Protein AF-A0A7W6LMV1-F1 (afdb_monomer)

Foldseek 3Di:
DPPVVVVVVVVVVVVVPCPDQVLVVVVVVVCVVQPPVRQDPCNVVVSVVSSVVVVDPDDPPPPPVVPPPPDPPPDD

Solvent-accessible surface area (backbone atoms only — not comparable to full-atom values): 4986 Å² total; per-residue (Å²): 144,53,67,68,65,48,52,52,49,53,52,48,49,64,68,63,45,78,72,62,62,65,54,61,52,51,47,56,60,46,51,75,73,48,51,74,96,72,58,59,92,59,52,71,56,54,54,52,52,57,49,55,54,68,78,43,91,73,77,79,79,69,71,72,77,74,69,70,78,69,78,83,77,83,79,130

Radius of gyration: 20.89 Å; Cα contacts (8 Å, |Δi|>4): 12; chains: 1; bounding box: 69×44×25 Å

pLDDT: mean 76.18, std 17.18, range [48.06, 97.06]

Mean predicted aligned error: 14.64 Å

Secondary structure (DSSP, 8-state):
--HHHHHHHHHHHHHHS--S-HHHHHHHHHHHHS-GGGPPTTHHHHHHHHHHHHHS-------GGG----------

Structure (mmCIF, N/CA/C/O backbone):
data_AF-A0A7W6LMV1-F1
#
_entry.id   AF-A0A7W6LMV1-F1
#
loop_
_atom_site.group_PDB
_atom_site.id
_atom_site.type_symbol
_atom_site.label_atom_id
_atom_site.label_alt_id
_atom_site.label_comp_id
_atom_site.label_asym_id
_atom_site.label_entity_id
_atom_site.label_seq_id
_atom_site.pdbx_PDB_ins_code
_atom_site.Cartn_x
_atom_site.Cartn_y
_atom_site.Cartn_z
_atom_site.occupancy
_atom_site.B_iso_or_equiv
_atom_site.auth_seq_id
_atom_site.auth_comp_id
_atom_site.auth_asym_id
_atom_site.auth_atom_id
_atom_site.pdbx_PDB_model_num
ATOM 1 N N . MET A 1 1 ? 26.979 -33.627 5.875 1.00 59.53 1 MET A N 1
ATOM 2 C CA . MET A 1 1 ? 27.112 -32.419 5.022 1.00 59.53 1 MET A CA 1
ATOM 3 C C . MET A 1 1 ? 25.907 -32.270 4.081 1.00 59.53 1 MET A C 1
ATOM 5 O O . MET A 1 1 ? 26.083 -32.078 2.886 1.00 59.53 1 MET A O 1
ATOM 9 N N . THR A 1 2 ? 24.672 -32.363 4.584 1.00 63.81 2 THR A N 1
ATOM 10 C CA . THR A 1 2 ? 23.465 -32.399 3.724 1.00 63.81 2 THR A CA 1
ATOM 11 C C . THR A 1 2 ? 22.249 -31.704 4.336 1.00 63.81 2 THR A C 1
ATOM 13 O O . THR A 1 2 ? 21.438 -31.179 3.580 1.00 63.81 2 THR A O 1
ATOM 16 N N . ASP A 1 3 ? 22.158 -31.631 5.664 1.00 71.38 3 ASP A N 1
ATOM 17 C CA . ASP A 1 3 ? 21.023 -31.036 6.382 1.00 71.38 3 ASP A CA 1
ATOM 18 C C . ASP A 1 3 ? 20.953 -29.504 6.227 1.00 71.38 3 ASP A C 1
ATOM 20 O O . ASP A 1 3 ? 19.933 -28.960 5.805 1.00 71.38 3 ASP A O 1
ATOM 24 N N . ASP A 1 4 ? 22.085 -28.810 6.397 1.00 75.62 4 ASP A N 1
ATOM 25 C CA . ASP A 1 4 ? 22.172 -27.350 6.213 1.00 75.62 4 ASP A CA 1
ATOM 26 C C . ASP A 1 4 ? 21.862 -26.935 4.769 1.00 75.62 4 ASP A C 1
ATOM 28 O O . ASP A 1 4 ? 21.161 -25.965 4.493 1.00 75.62 4 ASP A O 1
ATOM 32 N N . GLN A 1 5 ? 22.355 -27.726 3.816 1.00 79.69 5 GLN A N 1
ATOM 33 C CA . GLN A 1 5 ? 22.158 -27.517 2.385 1.00 79.69 5 GLN A CA 1
ATOM 34 C C . GLN A 1 5 ? 20.705 -27.777 1.954 1.00 79.69 5 GLN A C 1
ATOM 36 O O . GLN A 1 5 ? 20.237 -27.178 0.984 1.00 79.69 5 GLN A O 1
ATOM 41 N N . GLN A 1 6 ? 19.981 -28.667 2.638 1.00 78.94 6 GLN A N 1
ATOM 42 C CA . GLN A 1 6 ? 18.543 -28.861 2.426 1.00 78.94 6 GLN A CA 1
ATOM 43 C C . GLN A 1 6 ? 17.724 -27.750 3.090 1.00 78.94 6 GLN A C 1
ATOM 45 O O . GLN A 1 6 ? 16.814 -27.218 2.457 1.00 78.94 6 GLN A O 1
ATOM 50 N N . SER A 1 7 ? 18.100 -27.320 4.296 1.00 82.00 7 SER A N 1
ATOM 51 C CA . SER A 1 7 ? 17.455 -26.209 5.006 1.00 82.00 7 SER A CA 1
ATOM 52 C C . SER A 1 7 ? 17.563 -24.890 4.239 1.00 82.00 7 SER A C 1
ATOM 54 O O . SER A 1 7 ? 16.565 -24.190 4.064 1.00 82.00 7 SER A O 1
ATOM 56 N N . ILE A 1 8 ? 18.742 -24.582 3.687 1.00 84.88 8 ILE A N 1
ATOM 57 C CA . ILE A 1 8 ? 18.944 -23.402 2.835 1.00 84.88 8 ILE A CA 1
ATOM 58 C C . ILE A 1 8 ? 18.056 -23.481 1.589 1.00 84.88 8 ILE A C 1
ATOM 60 O O . ILE A 1 8 ? 17.381 -22.509 1.263 1.00 84.88 8 ILE A O 1
ATOM 64 N N . ARG A 1 9 ? 17.991 -24.636 0.911 1.00 82.56 9 ARG A N 1
ATOM 65 C CA . ARG A 1 9 ? 17.119 -24.813 -0.264 1.00 82.56 9 ARG A CA 1
ATOM 66 C C . ARG A 1 9 ? 15.640 -24.655 0.080 1.00 82.56 9 ARG A C 1
ATOM 68 O O . ARG A 1 9 ? 14.934 -24.003 -0.676 1.00 82.56 9 ARG A O 1
ATOM 75 N N . ALA A 1 10 ? 15.188 -25.159 1.225 1.00 79.62 10 ALA A N 1
ATOM 76 C CA . ALA A 1 10 ? 13.807 -25.003 1.679 1.00 79.62 10 ALA A CA 1
ATOM 77 C C . ALA A 1 10 ? 13.453 -23.539 2.003 1.00 79.62 10 ALA A C 1
ATOM 79 O O . ALA A 1 10 ? 12.361 -23.075 1.673 1.00 79.62 10 ALA A O 1
ATOM 80 N N . ILE A 1 11 ? 14.378 -22.788 2.610 1.00 77.38 11 ILE A N 1
ATOM 81 C CA . ILE A 1 11 ? 14.216 -21.345 2.844 1.00 77.38 11 ILE A CA 1
ATOM 82 C C . ILE A 1 11 ? 14.162 -20.606 1.509 1.00 77.38 11 ILE A C 1
ATOM 84 O O . ILE A 1 11 ? 13.265 -19.792 1.297 1.00 77.38 11 ILE A O 1
ATOM 88 N N . LEU A 1 12 ? 15.085 -20.912 0.596 1.00 78.94 12 LEU A N 1
ATOM 89 C CA . LEU A 1 12 ? 15.120 -20.303 -0.726 1.00 78.94 12 LEU A CA 1
ATOM 90 C C . LEU A 1 12 ? 13.851 -20.613 -1.512 1.00 78.94 12 LEU A C 1
ATOM 92 O O . LEU A 1 12 ? 13.271 -19.681 -2.039 1.00 78.94 12 LEU A O 1
ATOM 96 N N . ASP A 1 13 ? 13.357 -21.850 -1.527 1.00 70.50 13 ASP A N 1
ATOM 97 C CA . ASP A 1 13 ? 12.103 -22.215 -2.196 1.00 70.50 13 ASP A CA 1
ATOM 98 C C . ASP A 1 13 ? 10.879 -21.560 -1.544 1.00 70.50 13 ASP A C 1
ATOM 100 O O . ASP A 1 13 ? 9.967 -21.137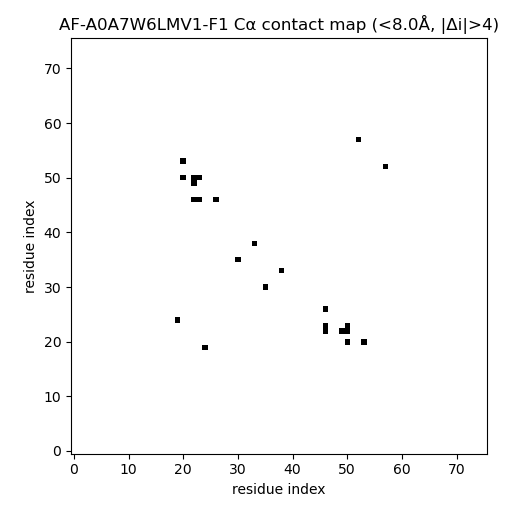 -2.250 1.00 70.50 13 ASP A O 1
ATOM 104 N N . ARG A 1 14 ? 10.871 -21.370 -0.218 1.00 64.25 14 ARG A N 1
ATOM 105 C CA . ARG A 1 14 ? 9.843 -20.570 0.471 1.00 64.25 14 ARG A CA 1
ATOM 106 C C . ARG A 1 14 ? 9.889 -19.093 0.069 1.00 64.25 14 ARG A C 1
ATOM 108 O O . ARG A 1 14 ? 8.842 -18.452 0.020 1.00 64.25 14 ARG A O 1
ATOM 115 N N . LEU A 1 15 ? 11.079 -18.556 -0.194 1.00 65.38 15 LEU A N 1
ATOM 116 C CA . LEU A 1 15 ? 11.274 -17.201 -0.720 1.00 65.38 15 LEU A CA 1
ATOM 117 C C . LEU A 1 15 ? 10.999 -17.120 -2.234 1.00 65.38 15 LEU A C 1
ATOM 119 O O . LEU A 1 15 ? 10.643 -16.053 -2.726 1.00 65.38 15 LEU A O 1
ATOM 123 N N . ARG A 1 16 ? 11.162 -18.234 -2.961 1.00 59.62 16 ARG A N 1
ATOM 124 C CA . ARG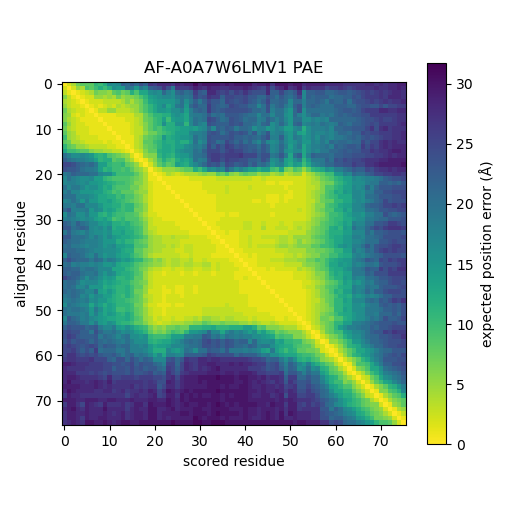 A 1 16 ? 10.973 -18.373 -4.414 1.00 59.62 16 ARG A CA 1
ATOM 125 C C . ARG A 1 16 ? 9.523 -18.617 -4.796 1.00 59.62 16 ARG A C 1
ATOM 127 O O . ARG A 1 16 ? 9.112 -18.215 -5.882 1.00 59.62 16 ARG A O 1
ATOM 134 N N . ALA A 1 17 ? 8.751 -19.267 -3.923 1.00 52.78 17 ALA A N 1
ATOM 135 C CA . ALA A 1 17 ? 7.305 -19.289 -4.024 1.00 52.78 17 ALA A CA 1
ATOM 136 C C . ALA A 1 17 ? 6.855 -17.827 -4.095 1.00 52.78 17 ALA A C 1
ATOM 138 O O . ALA A 1 17 ? 7.248 -17.051 -3.219 1.00 52.78 17 ALA A O 1
ATOM 139 N N . PRO A 1 18 ? 6.082 -17.417 -5.116 1.00 54.84 18 PRO A N 1
ATOM 140 C CA . PRO A 1 18 ? 5.619 -16.050 -5.214 1.00 54.84 18 PRO A CA 1
ATOM 141 C C . PRO A 1 18 ? 4.634 -15.861 -4.072 1.00 54.84 18 PRO A C 1
ATOM 143 O O . PRO A 1 18 ? 3.438 -16.122 -4.184 1.00 54.84 18 PRO A O 1
ATOM 146 N N . ALA A 1 19 ? 5.153 -15.458 -2.920 1.00 60.22 19 ALA A N 1
ATOM 147 C CA . ALA A 1 19 ? 4.359 -14.923 -1.853 1.00 60.22 19 ALA A CA 1
ATOM 148 C C . ALA A 1 19 ? 3.768 -13.669 -2.495 1.00 60.22 19 ALA A C 1
ATOM 150 O O . ALA A 1 19 ? 4.493 -12.687 -2.640 1.00 60.22 19 ALA A O 1
ATOM 151 N N . GLY A 1 20 ? 2.525 -13.778 -2.985 1.00 69.50 20 GLY A N 1
ATOM 152 C CA . GLY A 1 20 ? 1.920 -12.864 -3.955 1.00 69.50 20 GLY A CA 1
ATOM 153 C C . GLY A 1 20 ? 2.163 -11.394 -3.637 1.00 69.50 20 GLY A C 1
ATOM 154 O O . GLY A 1 20 ? 2.397 -11.067 -2.474 1.00 69.50 20 GLY A O 1
ATOM 155 N N . ASN A 1 21 ? 2.131 -10.562 -4.684 1.00 80.88 21 ASN A N 1
ATOM 156 C CA . ASN A 1 21 ? 2.438 -9.128 -4.700 1.00 80.88 21 ASN A CA 1
ATOM 157 C C . ASN A 1 21 ? 2.748 -8.540 -3.294 1.00 80.88 21 ASN A C 1
ATOM 159 O O . ASN A 1 21 ? 1.822 -8.323 -2.500 1.00 80.88 21 ASN A O 1
ATOM 163 N N . PRO A 1 22 ? 4.030 -8.305 -2.942 1.00 86.00 22 PRO A N 1
ATOM 164 C CA . PRO A 1 22 ? 4.410 -7.843 -1.604 1.00 86.00 22 PRO A CA 1
ATOM 165 C C . PRO A 1 22 ? 3.722 -6.532 -1.205 1.00 86.00 22 PRO A C 1
ATOM 167 O O . PRO A 1 22 ? 3.414 -6.341 -0.026 1.00 86.00 22 PRO A O 1
ATOM 170 N N . VAL A 1 23 ? 3.413 -5.671 -2.177 1.00 90.62 23 VAL A N 1
ATOM 171 C CA . VAL A 1 23 ? 2.667 -4.427 -1.966 1.00 90.62 23 VAL A CA 1
ATOM 172 C C . VAL A 1 23 ? 1.221 -4.727 -1.576 1.00 90.62 23 VAL A C 1
ATOM 174 O O . VAL A 1 23 ? 0.738 -4.166 -0.595 1.00 90.62 23 VAL A O 1
ATOM 177 N N . ALA A 1 24 ? 0.555 -5.676 -2.236 1.00 88.25 24 ALA A N 1
ATOM 178 C CA . ALA A 1 24 ? -0.800 -6.094 -1.866 1.00 88.25 24 ALA A CA 1
ATOM 179 C C . ALA A 1 24 ? -0.864 -6.665 -0.434 1.00 88.25 24 ALA A C 1
ATOM 181 O O . ALA A 1 24 ? -1.810 -6.407 0.314 1.00 88.25 24 ALA A O 1
ATOM 182 N N . ARG A 1 25 ? 0.172 -7.398 0.000 1.00 89.50 25 ARG A N 1
ATOM 183 C CA . ARG A 1 25 ? 0.265 -7.882 1.390 1.00 89.50 25 ARG A CA 1
ATOM 184 C C . ARG A 1 25 ? 0.442 -6.740 2.385 1.00 89.50 25 ARG A C 1
ATOM 186 O O . ARG A 1 25 ? -0.216 -6.730 3.427 1.00 89.50 25 ARG A O 1
ATOM 193 N N . ALA A 1 26 ? 1.330 -5.796 2.080 1.00 92.19 26 ALA A N 1
ATOM 194 C CA . ALA A 1 26 ? 1.536 -4.616 2.910 1.00 92.19 26 ALA A CA 1
ATOM 195 C C . ALA A 1 26 ? 0.241 -3.798 3.021 1.00 92.19 26 ALA A C 1
ATOM 197 O O . ALA A 1 26 ? -0.162 -3.442 4.128 1.00 92.19 26 ALA A O 1
ATOM 198 N N . ARG A 1 27 ? -0.464 -3.601 1.900 1.00 93.81 27 ARG A N 1
ATOM 199 C CA . ARG A 1 27 ? -1.760 -2.922 1.837 1.00 93.81 27 ARG A CA 1
ATOM 200 C C . ARG A 1 27 ? -2.770 -3.535 2.797 1.00 93.81 27 ARG A C 1
ATOM 202 O O . ARG A 1 27 ? -3.330 -2.817 3.619 1.00 93.81 27 ARG A O 1
ATOM 209 N N . TRP A 1 28 ? -2.939 -4.857 2.762 1.00 92.19 28 TRP A N 1
ATOM 210 C CA . TRP A 1 28 ? -3.855 -5.559 3.665 1.00 92.19 28 TRP A CA 1
ATOM 211 C C . TRP A 1 28 ? -3.531 -5.315 5.149 1.00 92.19 28 TRP A C 1
ATOM 213 O O . TRP A 1 28 ? -4.429 -5.063 5.954 1.00 92.19 28 TRP A O 1
ATOM 223 N N . LEU A 1 29 ? -2.248 -5.347 5.530 1.00 93.50 29 LEU A N 1
ATOM 224 C CA . LEU A 1 29 ? -1.826 -5.075 6.911 1.00 93.50 29 LEU A CA 1
ATOM 225 C C . LEU A 1 29 ? -2.109 -3.632 7.333 1.00 93.50 29 LEU A C 1
ATOM 227 O O . LEU A 1 29 ? -2.544 -3.398 8.463 1.00 93.50 29 LEU A O 1
ATOM 231 N N . VAL A 1 30 ? -1.859 -2.676 6.439 1.00 95.75 30 VAL A N 1
ATOM 232 C CA . VAL A 1 30 ? -2.076 -1.253 6.707 1.00 95.75 30 VAL A CA 1
ATOM 233 C C . VAL A 1 30 ? -3.566 -0.942 6.792 1.00 95.75 30 VAL A C 1
ATOM 235 O O . VAL A 1 30 ? -3.984 -0.251 7.713 1.00 95.75 30 VAL A O 1
ATOM 238 N N . GLU A 1 31 ? -4.395 -1.485 5.902 1.00 95.12 31 GLU A N 1
ATOM 239 C CA . GLU A 1 31 ? -5.846 -1.258 5.905 1.00 95.12 31 GLU A CA 1
ATOM 240 C C . GLU A 1 31 ? -6.529 -1.765 7.181 1.00 95.12 31 GLU A C 1
ATOM 242 O O . GLU A 1 31 ? -7.520 -1.174 7.611 1.00 95.12 31 GLU A O 1
ATOM 247 N N . ARG A 1 32 ? -5.974 -2.798 7.834 1.00 94.69 32 ARG A N 1
ATOM 248 C CA . ARG A 1 32 ? -6.425 -3.257 9.160 1.00 94.69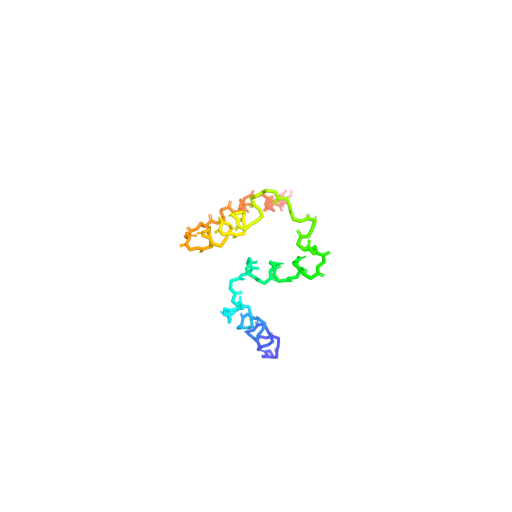 32 ARG A CA 1
ATOM 249 C C . ARG A 1 32 ? -6.116 -2.268 10.286 1.00 94.69 32 ARG A C 1
ATOM 251 O O . ARG A 1 32 ? -6.803 -2.283 11.301 1.00 94.69 32 ARG A O 1
ATOM 258 N N . GLN A 1 33 ? -5.077 -1.451 10.131 1.00 97.06 33 GLN A N 1
ATOM 259 C CA . GLN A 1 33 ? -4.643 -0.464 11.127 1.00 97.06 33 GLN A CA 1
ATOM 260 C C . GLN A 1 33 ? -5.202 0.934 10.833 1.00 97.06 33 GLN A C 1
ATOM 262 O O . GLN A 1 33 ? -5.431 1.724 11.750 1.00 97.06 33 GLN A O 1
ATOM 267 N N . VAL A 1 34 ? -5.435 1.236 9.555 1.00 95.81 34 VAL A N 1
ATOM 268 C CA . VAL A 1 34 ? -5.895 2.532 9.057 1.00 95.81 34 VAL A CA 1
ATOM 269 C C . VAL A 1 34 ? -7.302 2.375 8.465 1.00 95.81 34 VAL A C 1
ATOM 271 O O . VAL A 1 34 ? -7.452 2.035 7.281 1.00 95.81 34 VAL A O 1
ATOM 274 N N . PRO A 1 35 ? -8.352 2.617 9.276 1.00 94.19 35 PRO A N 1
ATOM 275 C CA . PRO A 1 35 ? -9.730 2.576 8.800 1.00 94.19 35 PRO A CA 1
ATOM 276 C C . PRO A 1 35 ? -9.980 3.679 7.768 1.00 94.19 35 PRO A C 1
ATOM 278 O O . PRO A 1 35 ? -9.274 4.688 7.739 1.00 94.19 35 PRO A O 1
ATOM 281 N N . GLU A 1 36 ? -11.016 3.505 6.947 1.00 93.44 36 GLU A N 1
ATOM 282 C CA . GLU A 1 36 ? -11.323 4.377 5.802 1.00 93.44 36 GLU A CA 1
ATOM 283 C C . GLU A 1 36 ? -11.392 5.864 6.150 1.00 93.44 36 GLU A C 1
ATOM 285 O O . GLU A 1 36 ? -10.818 6.680 5.437 1.00 93.44 36 GLU A O 1
ATOM 290 N N . ALA A 1 37 ? -11.970 6.215 7.302 1.00 96.06 37 ALA A N 1
ATOM 291 C CA . ALA A 1 37 ? -12.067 7.599 7.773 1.00 96.06 37 ALA A CA 1
ATOM 292 C C . ALA A 1 37 ? -10.707 8.299 7.994 1.00 96.06 37 ALA A C 1
ATOM 294 O O . ALA A 1 37 ? -10.660 9.518 8.129 1.00 96.06 37 ALA A O 1
ATOM 295 N N . ARG A 1 38 ? -9.602 7.543 8.067 1.00 95.81 38 ARG A N 1
ATOM 296 C CA . ARG A 1 38 ? -8.234 8.061 8.257 1.00 95.81 38 ARG A CA 1
ATOM 297 C C . ARG A 1 38 ? -7.388 7.978 6.985 1.00 95.81 38 ARG A C 1
ATOM 299 O O . ARG A 1 38 ? -6.214 8.338 7.019 1.00 95.81 38 ARG A O 1
ATOM 306 N N . ARG A 1 39 ? -7.953 7.493 5.877 1.00 96.12 39 ARG A N 1
ATOM 307 C CA . ARG A 1 39 ? -7.258 7.402 4.592 1.00 96.12 39 ARG A CA 1
ATOM 308 C C . ARG A 1 39 ? -7.336 8.757 3.897 1.00 96.12 39 ARG A C 1
ATOM 310 O O . ARG A 1 39 ? -8.415 9.295 3.675 1.00 96.12 39 ARG A O 1
ATOM 317 N N . GLY A 1 40 ? -6.172 9.324 3.601 1.00 95.44 40 GLY A N 1
ATOM 318 C CA . GLY A 1 40 ? -6.067 10.609 2.919 1.00 95.44 40 GLY A CA 1
ATOM 319 C C . GLY A 1 40 ? -6.395 10.525 1.423 1.00 95.44 40 GLY A C 1
ATOM 320 O O . GLY A 1 40 ? -6.495 9.431 0.856 1.00 95.44 40 GLY A O 1
ATOM 321 N N . PRO A 1 41 ? -6.521 11.682 0.751 1.00 96.62 41 PRO A N 1
ATOM 322 C CA . PRO A 1 41 ? -6.664 11.729 -0.699 1.00 96.62 41 PRO A CA 1
ATOM 323 C C . PRO A 1 41 ? -5.503 10.994 -1.383 1.00 96.62 41 PRO A C 1
ATOM 325 O O . PRO A 1 41 ? -4.347 11.130 -0.990 1.00 96.62 41 PRO A O 1
ATOM 328 N N . GLY A 1 42 ? -5.812 10.208 -2.416 1.00 95.50 42 GLY A N 1
ATOM 329 C CA . GLY A 1 42 ? -4.807 9.458 -3.174 1.00 95.50 42 GLY A CA 1
ATOM 330 C C . GLY A 1 42 ? -4.381 8.117 -2.566 1.00 95.50 42 GLY A C 1
ATOM 331 O O . GLY A 1 42 ? -3.513 7.472 -3.147 1.00 95.50 42 GLY A O 1
ATOM 332 N N . TRP A 1 43 ? -5.005 7.659 -1.472 1.00 96.56 43 TRP A N 1
ATOM 333 C CA . TRP A 1 43 ? -4.707 6.365 -0.836 1.00 96.56 43 TRP A CA 1
ATOM 334 C C . TRP A 1 43 ? -4.666 5.193 -1.829 1.00 96.56 43 TRP A C 1
ATOM 336 O O . TRP A 1 43 ? -3.654 4.506 -1.947 1.00 96.56 43 TRP A O 1
ATOM 346 N N . ASP A 1 44 ? -5.742 4.991 -2.592 1.00 95.81 44 ASP A N 1
ATOM 347 C CA . ASP A 1 44 ? -5.827 3.880 -3.548 1.00 95.81 44 ASP A CA 1
ATOM 348 C C . ASP A 1 44 ? -4.871 4.036 -4.729 1.00 95.81 44 ASP A C 1
ATOM 350 O O . ASP A 1 44 ? -4.336 3.047 -5.231 1.00 95.81 44 ASP A O 1
ATOM 354 N N . ARG A 1 45 ? -4.646 5.282 -5.165 1.00 96.81 45 ARG A N 1
ATOM 355 C CA . ARG A 1 45 ? -3.709 5.603 -6.246 1.00 96.81 45 ARG A CA 1
ATOM 356 C C . ARG A 1 45 ? -2.281 5.246 -5.841 1.00 96.81 45 ARG A C 1
ATOM 358 O O . ARG A 1 45 ? -1.598 4.597 -6.620 1.00 96.81 45 ARG A O 1
ATOM 365 N N . HIS A 1 46 ? -1.872 5.599 -4.623 1.00 96.06 46 HIS A N 1
ATOM 366 C CA . HIS A 1 46 ? -0.548 5.282 -4.093 1.00 96.06 46 HIS A CA 1
ATOM 367 C C . HIS A 1 46 ? -0.277 3.773 -4.085 1.00 96.06 46 HIS A C 1
ATOM 369 O O . HIS A 1 46 ? 0.745 3.325 -4.597 1.00 96.06 46 HIS A O 1
ATOM 375 N N . TRP A 1 47 ? -1.220 2.974 -3.574 1.00 95.75 47 TRP A N 1
ATOM 376 C CA . TRP A 1 47 ? -1.074 1.517 -3.581 1.00 95.75 47 TRP A CA 1
ATOM 377 C C . TRP A 1 47 ? -0.992 0.942 -4.999 1.00 95.75 47 TRP A C 1
ATOM 379 O O . TRP A 1 47 ? -0.137 0.103 -5.259 1.00 95.75 47 TRP A O 1
ATOM 389 N N . ARG A 1 48 ? -1.821 1.428 -5.934 1.00 92.94 48 ARG A N 1
ATOM 390 C CA . ARG A 1 48 ? -1.766 0.998 -7.342 1.00 92.94 48 ARG A CA 1
ATOM 391 C C . ARG A 1 48 ? -0.439 1.336 -8.019 1.00 92.94 48 ARG A C 1
ATOM 393 O O . ARG A 1 48 ? 0.061 0.525 -8.788 1.00 92.94 48 ARG A O 1
ATOM 400 N N . GLU A 1 49 ? 0.127 2.509 -7.747 1.00 94.50 49 GLU A N 1
ATOM 401 C CA . GLU A 1 49 ? 1.443 2.894 -8.274 1.00 94.50 49 GLU A CA 1
ATOM 402 C C . GLU A 1 49 ? 2.540 1.941 -7.783 1.00 94.50 49 GLU A C 1
ATOM 404 O O . GLU A 1 49 ? 3.351 1.477 -8.580 1.00 94.50 49 GLU A O 1
ATOM 409 N N . LEU 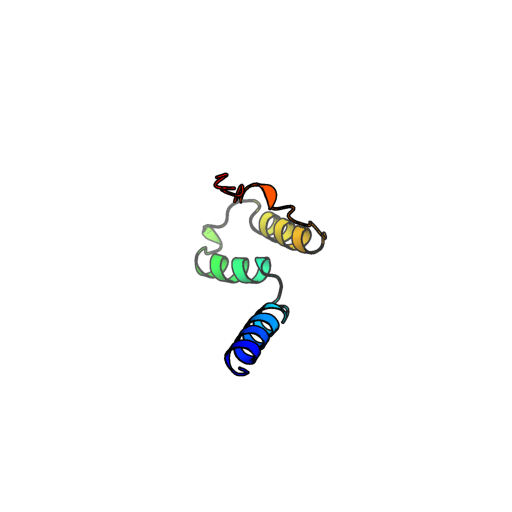A 1 50 ? 2.526 1.590 -6.493 1.00 92.50 50 LEU A N 1
ATO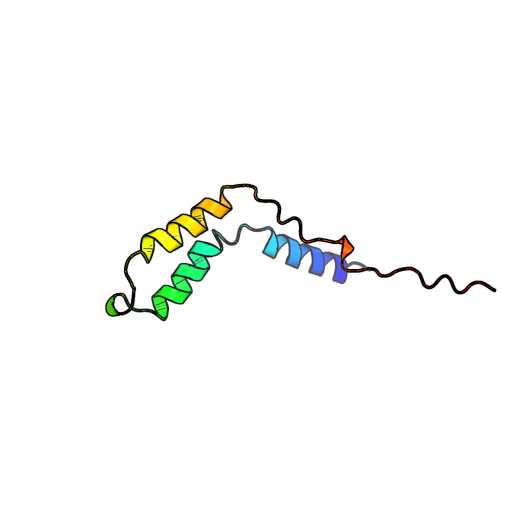M 410 C CA . LEU A 1 50 ? 3.474 0.633 -5.922 1.00 92.50 50 LEU A CA 1
ATOM 411 C C . LEU A 1 50 ? 3.340 -0.767 -6.537 1.00 92.50 50 LEU A C 1
ATOM 413 O O . LEU A 1 50 ? 4.352 -1.414 -6.800 1.00 92.50 50 LEU A O 1
ATOM 417 N N . GLU A 1 51 ? 2.113 -1.237 -6.777 1.00 89.62 51 GLU A N 1
ATOM 418 C CA . GLU A 1 51 ? 1.882 -2.518 -7.454 1.00 89.62 51 GLU A CA 1
ATOM 419 C C . GLU A 1 51 ? 2.411 -2.492 -8.896 1.00 89.62 51 GLU A C 1
ATOM 421 O O . GLU A 1 51 ? 3.079 -3.436 -9.307 1.00 89.62 51 GLU A O 1
ATOM 426 N N . ALA A 1 52 ? 2.206 -1.392 -9.628 1.00 88.75 52 ALA A N 1
ATOM 427 C CA . ALA A 1 52 ? 2.691 -1.235 -10.999 1.00 88.75 52 ALA A CA 1
ATOM 428 C C . ALA A 1 52 ? 4.228 -1.230 -11.105 1.00 88.75 52 ALA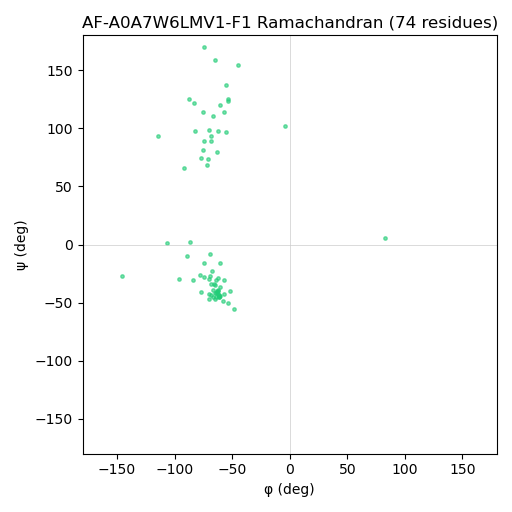 A C 1
ATOM 430 O O . ALA A 1 52 ? 4.780 -1.686 -12.105 1.00 88.75 52 ALA A O 1
ATOM 431 N N . TYR A 1 53 ? 4.942 -0.749 -10.082 1.00 84.25 53 TYR A N 1
ATOM 432 C CA . TYR A 1 53 ? 6.408 -0.796 -10.075 1.00 84.25 53 TYR A CA 1
ATOM 433 C C . TYR A 1 53 ? 6.975 -2.214 -9.983 1.00 84.25 53 TYR A C 1
ATOM 435 O O . TYR A 1 53 ? 8.107 -2.421 -10.409 1.00 84.25 53 TYR A O 1
ATOM 443 N N . LEU A 1 54 ? 6.213 -3.187 -9.473 1.00 81.81 54 LEU A N 1
ATOM 444 C CA . LEU A 1 54 ? 6.647 -4.586 -9.427 1.00 81.81 54 LEU A CA 1
ATOM 445 C C . LEU A 1 54 ? 6.593 -5.272 -10.795 1.00 81.81 54 LEU A C 1
ATOM 447 O O . LEU A 1 54 ? 7.375 -6.187 -11.041 1.00 81.81 54 LEU A O 1
ATOM 451 N N . ASP A 1 55 ? 5.696 -4.826 -11.677 1.00 70.44 55 ASP A N 1
ATOM 452 C CA . ASP A 1 55 ? 5.594 -5.338 -13.049 1.00 70.44 55 ASP A CA 1
ATOM 453 C C . ASP A 1 55 ? 6.730 -4.816 -13.944 1.00 70.44 55 ASP A C 1
ATOM 455 O O . ASP A 1 55 ? 6.998 -5.366 -15.014 1.00 70.44 55 ASP A O 1
ATOM 459 N N . SER A 1 56 ? 7.434 -3.769 -13.501 1.00 70.38 56 SER A N 1
ATOM 460 C CA . SER A 1 56 ? 8.643 -3.284 -14.154 1.00 70.38 56 SER A CA 1
ATOM 461 C C . SER A 1 56 ? 9.856 -4.046 -13.609 1.00 70.38 56 SER A C 1
ATOM 463 O O . SER A 1 56 ? 10.074 -4.038 -12.395 1.00 70.38 56 SER A O 1
ATOM 465 N N . PRO A 1 57 ? 10.686 -4.687 -14.455 1.00 61.53 57 PRO A N 1
ATOM 466 C CA . PRO A 1 57 ? 11.930 -5.315 -14.025 1.00 61.53 57 PRO A CA 1
ATOM 467 C C . PRO A 1 57 ? 12.954 -4.232 -13.654 1.00 61.53 57 PRO A C 1
ATOM 469 O O . PRO A 1 57 ? 13.908 -3.962 -14.379 1.00 61.53 57 PRO A O 1
ATOM 472 N N . VAL A 1 58 ? 12.749 -3.578 -12.514 1.00 57.41 58 VAL A N 1
ATOM 473 C CA . VAL A 1 58 ? 13.711 -2.651 -11.928 1.00 57.41 58 VAL A CA 1
ATOM 474 C C . VAL A 1 58 ? 14.727 -3.494 -11.171 1.00 57.41 58 VAL A C 1
ATOM 476 O O . VAL A 1 58 ? 14.497 -3.927 -10.043 1.00 57.41 58 VAL A O 1
ATOM 479 N N . SER A 1 59 ? 15.869 -3.758 -11.804 1.00 54.47 59 SER A N 1
ATOM 480 C CA . SER A 1 59 ? 17.034 -4.280 -11.099 1.00 54.47 59 SER A CA 1
ATOM 481 C C . SER A 1 59 ? 17.529 -3.200 -10.145 1.00 54.47 59 SER A C 1
ATOM 483 O O . SER A 1 59 ? 18.042 -2.168 -10.579 1.00 54.47 59 SER A O 1
ATOM 485 N N . TRP A 1 60 ? 17.371 -3.424 -8.844 1.00 55.78 60 TRP A N 1
ATOM 486 C CA . TRP A 1 60 ? 18.008 -2.580 -7.846 1.00 55.78 60 TRP A CA 1
ATOM 487 C C . TRP A 1 60 ? 19.511 -2.868 -7.902 1.00 55.78 60 TRP A C 1
ATOM 489 O O . TRP A 1 60 ? 19.978 -3.878 -7.375 1.00 55.78 60 TRP A O 1
ATOM 499 N N . SER A 1 61 ? 20.272 -2.024 -8.598 1.00 60.25 61 SER A N 1
ATOM 500 C CA . SER A 1 61 ? 21.735 -2.016 -8.555 1.00 60.25 61 SER A CA 1
ATOM 501 C C . SER A 1 61 ? 22.167 -1.455 -7.200 1.00 60.25 61 SER A C 1
ATOM 503 O O . SER A 1 61 ? 22.666 -0.340 -7.083 1.00 60.25 61 SER A O 1
ATOM 505 N N . GLY A 1 62 ? 21.908 -2.223 -6.139 1.00 52.12 62 GLY A N 1
ATOM 506 C CA . GLY A 1 62 ? 22.568 -2.024 -4.861 1.00 52.12 62 GLY A CA 1
ATOM 507 C C . GLY A 1 62 ? 24.062 -2.133 -5.123 1.00 52.12 62 GLY A C 1
ATOM 508 O O . GLY A 1 62 ? 24.531 -3.180 -5.566 1.00 52.12 62 GLY A O 1
ATOM 509 N N . ASN A 1 63 ? 24.768 -1.021 -4.945 1.00 50.69 63 ASN A N 1
ATOM 510 C CA . ASN A 1 63 ? 26.202 -0.912 -5.130 1.00 50.69 63 ASN A CA 1
ATOM 511 C C . ASN A 1 63 ? 26.909 -1.967 -4.262 1.00 50.69 63 ASN A C 1
ATOM 513 O O . ASN A 1 63 ? 27.093 -1.767 -3.064 1.00 50.69 63 ASN A O 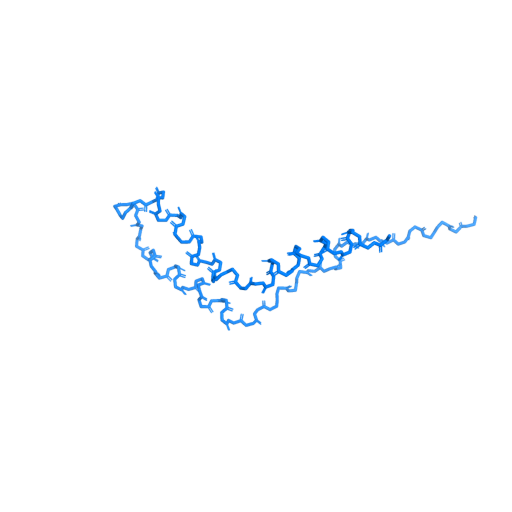1
ATOM 517 N N . ARG A 1 64 ? 27.256 -3.113 -4.859 1.00 53.75 64 ARG A N 1
ATOM 518 C CA . ARG A 1 64 ? 28.056 -4.170 -4.223 1.00 53.75 64 ARG A CA 1
ATOM 519 C C . ARG A 1 64 ? 29.506 -3.731 -4.010 1.00 53.75 64 ARG A C 1
ATOM 521 O O . ARG A 1 64 ? 30.228 -4.416 -3.299 1.00 53.75 64 ARG A O 1
ATOM 528 N N . ASP A 1 65 ? 29.888 -2.577 -4.554 1.00 53.50 65 ASP A N 1
ATOM 529 C CA . ASP A 1 65 ? 31.240 -2.033 -4.460 1.00 53.50 65 ASP A CA 1
ATOM 530 C C . ASP A 1 65 ? 31.446 -1.201 -3.177 1.00 53.50 65 ASP A C 1
ATOM 532 O O . ASP A 1 65 ? 32.519 -0.645 -2.966 1.00 53.50 65 ASP A O 1
ATOM 536 N N . ALA A 1 66 ? 30.432 -1.102 -2.303 1.00 50.78 66 ALA A N 1
ATOM 537 C CA . ALA A 1 66 ? 30.545 -0.437 -1.000 1.00 50.78 66 ALA A CA 1
ATOM 538 C C . ALA A 1 66 ? 31.009 -1.366 0.143 1.00 50.78 66 ALA A C 1
ATOM 540 O O . ALA A 1 66 ? 31.353 -0.861 1.209 1.00 50.78 66 ALA A O 1
ATOM 541 N N . ASP A 1 67 ? 31.074 -2.685 -0.076 1.00 51.84 67 ASP A N 1
ATOM 542 C CA . ASP A 1 67 ? 31.810 -3.610 0.799 1.00 51.84 67 ASP A CA 1
ATOM 543 C C . ASP A 1 67 ? 33.234 -3.759 0.254 1.00 51.84 67 ASP A C 1
ATOM 545 O O . ASP A 1 67 ? 33.653 -4.811 -0.232 1.00 51.84 67 ASP A O 1
ATOM 549 N N . GLY A 1 68 ? 33.983 -2.657 0.309 1.00 50.12 68 GLY A N 1
ATOM 550 C CA . GLY A 1 68 ? 35.431 -2.671 0.178 1.00 50.12 68 GLY A CA 1
ATOM 551 C C . GLY A 1 68 ? 36.042 -3.455 1.335 1.00 50.12 68 GLY A C 1
ATOM 552 O O . GLY A 1 68 ? 36.550 -2.872 2.287 1.00 50.12 68 GLY A O 1
ATOM 553 N N . ILE A 1 69 ? 36.024 -4.786 1.252 1.00 55.94 69 ILE A N 1
ATOM 554 C CA . ILE A 1 69 ? 37.085 -5.589 1.857 1.00 55.94 69 ILE A CA 1
ATOM 555 C C . ILE A 1 69 ? 38.273 -5.460 0.906 1.00 55.94 69 ILE A C 1
ATOM 557 O O . ILE A 1 69 ? 38.559 -6.332 0.088 1.00 55.94 69 ILE A O 1
ATOM 561 N N . GLU A 1 70 ? 38.888 -4.280 0.958 1.00 52.22 70 GLU A N 1
ATOM 562 C CA . GLU A 1 70 ? 40.206 -4.030 0.406 1.00 52.22 70 GLU A CA 1
ATOM 563 C C . GLU A 1 70 ? 41.152 -4.979 1.144 1.00 52.22 70 GLU A C 1
ATOM 56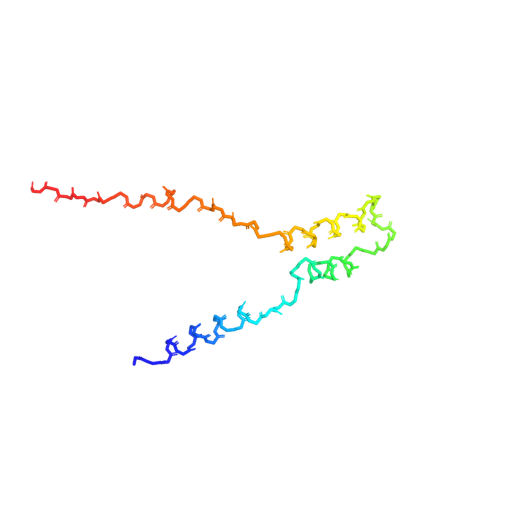5 O O . GLU A 1 70 ? 41.186 -5.010 2.379 1.00 52.22 70 GLU A O 1
ATOM 570 N N . GLY A 1 71 ? 41.806 -5.852 0.379 1.00 48.06 71 GLY A N 1
ATOM 571 C CA . GLY A 1 71 ? 42.749 -6.822 0.903 1.00 48.06 71 GLY A CA 1
ATOM 572 C C . GLY A 1 71 ? 43.796 -6.106 1.740 1.00 48.06 71 GLY A C 1
ATOM 573 O O . GLY A 1 71 ? 44.473 -5.199 1.265 1.00 48.06 71 GLY A O 1
ATOM 574 N N . TRP A 1 72 ? 43.923 -6.518 2.996 1.00 54.53 72 TRP A N 1
ATOM 575 C CA . TRP A 1 72 ? 45.143 -6.273 3.742 1.00 54.53 72 TRP A CA 1
ATOM 576 C C . TRP A 1 72 ? 46.151 -7.280 3.190 1.00 54.53 72 TRP A C 1
ATOM 578 O O . TRP A 1 72 ? 46.293 -8.381 3.720 1.00 54.53 72 TRP A O 1
ATOM 588 N N . ASP A 1 73 ? 46.759 -6.939 2.054 1.00 54.97 73 ASP A N 1
ATOM 589 C CA . ASP A 1 73 ? 48.042 -7.510 1.668 1.00 54.97 73 ASP A CA 1
ATOM 590 C C . ASP A 1 73 ? 49.069 -6.962 2.670 1.00 54.97 73 ASP A C 1
ATOM 592 O O . ASP A 1 73 ? 49.558 -5.838 2.562 1.00 54.97 73 ASP A O 1
ATOM 596 N N . ASP A 1 74 ? 49.297 -7.742 3.726 1.00 55.38 74 ASP A N 1
ATOM 597 C CA . ASP A 1 74 ? 50.400 -7.570 4.667 1.00 55.38 74 ASP A CA 1
ATOM 598 C C . ASP A 1 74 ? 51.672 -8.061 3.947 1.00 55.38 74 ASP A C 1
ATOM 600 O O . ASP A 1 74 ? 51.987 -9.253 3.922 1.00 55.38 74 ASP A O 1
ATOM 604 N N . ASP A 1 75 ? 52.332 -7.141 3.240 1.00 56.19 75 ASP A N 1
ATOM 605 C CA . ASP A 1 75 ? 53.636 -7.356 2.612 1.00 56.19 75 ASP A CA 1
ATOM 606 C C . ASP A 1 75 ? 54.755 -7.342 3.679 1.00 56.19 75 ASP A C 1
ATOM 608 O O . ASP A 1 75 ? 55.044 -6.294 4.256 1.00 56.19 75 ASP A O 1
ATOM 612 N N . VAL A 1 76 ? 55.384 -8.518 3.851 1.00 53.91 76 VAL A N 1
ATOM 613 C CA . VAL A 1 76 ? 56.796 -8.834 4.220 1.00 53.91 76 VAL A CA 1
ATOM 614 C C . VAL A 1 76 ? 57.418 -8.211 5.4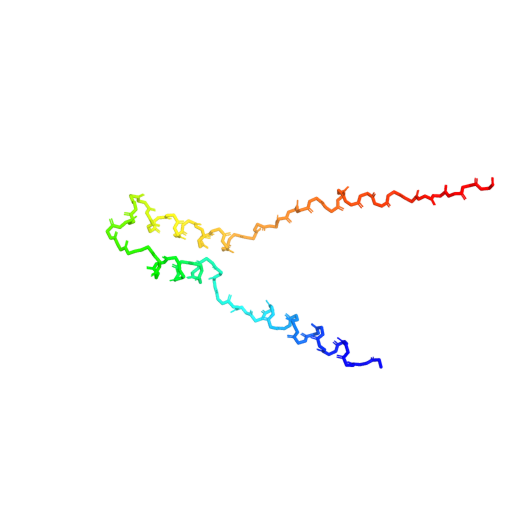78 1.00 53.91 76 VAL A C 1
ATOM 616 O O . VAL A 1 76 ? 57.763 -7.010 5.482 1.00 53.91 76 VAL A O 1
#

Organism: NCBI:txid1404341

Sequence (76 aa):
MTDDQQSIRAILDRLRAPAGNPVARARWLVERQVPEARRGPGWDRHWRELEAYLDSPVSWSGNRDADGIEGWDDDV